Protein AF-A0A323V8A5-F1 (afdb_monomer)

Foldseek 3Di:
DQADPAADADPVQCGPFDGGGDLCPDPPRRDDPDDDDDDDDADVLFQVNVVVVHDFFEAEDDFDAQDLVRLLVSLLVVQVPGSAYEDDDDPVGDHPDQLVSCLSSVVSVGQYAYEDAPPPDDPVRVVVSVVSCVVSPHRYYHYHPHHDDDPPDD

Organism: NCBI:txid429133

Nearest PDB structures (foldseek):
  5v1s-assembly2_B  TM=6.411E-01  e=4.660E-01  Streptococcus suis
  5v1q-assembly1_A  TM=6.505E-01  e=7.403E-01  Streptococcus suis
  3la6-assembly2_L  TM=4.993E-01  e=4.362E-01  Escherichia coli K-12
  3la6-assembly2_P  TM=4.962E-01  e=4.660E-01  Escherichia coli K-12
  3zn8-assembly1_A  TM=3.563E-01  e=1.256E+00  Escherichia coli

InterPro domains:
  IPR029041 FAD-linked oxidoreductase-like [SSF51730] (68-150)

Solvent-accessible surface area (backbone atoms only — not comparable to full-atom values): 9354 Å² total; per-residue (Å²): 120,91,79,40,59,45,64,55,67,42,96,89,45,31,26,64,78,51,99,46,69,33,60,84,78,51,84,82,56,80,70,81,86,67,80,83,72,84,75,76,83,61,52,86,91,22,66,68,40,47,46,74,79,42,94,73,43,73,39,80,57,80,61,58,70,74,35,67,66,41,43,36,56,49,30,61,63,46,37,87,78,31,67,30,29,36,36,77,68,52,98,90,52,80,56,61,57,72,55,56,45,42,48,51,36,44,75,41,68,26,45,42,31,39,41,43,56,50,58,97,56,55,71,68,57,52,53,50,50,53,53,44,30,53,73,75,62,47,78,50,67,45,81,40,46,30,69,50,80,62,91,88,72,127

pLDDT: mean 89.76, std 9.99, range [41.69, 98.75]

Secondary structure (DSSP, 8-state):
--S--B--B-TTSBBTTSSSB-TTTSSSPPPP-SPPPPPPPPPTT-HHHHTTTS---EEEE---TT-HHHHHHHHHHHGGG-SEEEE---TTS--S-HHHHHHHHHHTT--EEEEEE-TT--HHHHHHHHHHHHHHT--EEEEE--BPPPTT--

Radius of gyration: 17.28 Å; Cα contacts (8 Å, |Δi|>4): 204; chains: 1; bounding box: 42×39×47 Å

Sequence (154 aa):
MVFGPCGGVRDDGGCELAEHPCVFLAPPLPRWPARPATPPAPRPDGLLDRAQRGPVVLADLTVAPFDRASVRSVVGVLAPVSDALLVGEHQGRPDLPPTLMAQEVLAAGGRPWTTLACRDRNRLVLEQELGGLAAVGVDGVLCVTGDGRRPGAR

Mean predicted aligned error: 5.4 Å

Structure (mmCIF, N/CA/C/O backbone):
data_AF-A0A323V8A5-F1
#
_entry.id   AF-A0A323V8A5-F1
#
loop_
_atom_site.group_PDB
_atom_site.id
_atom_site.type_symbol
_atom_site.label_atom_id
_atom_site.label_alt_id
_atom_site.label_comp_id
_atom_site.label_asym_id
_atom_site.label_entity_id
_atom_site.label_seq_id
_atom_site.pdbx_PDB_ins_code
_atom_site.Cartn_x
_atom_site.Cartn_y
_atom_site.Cartn_z
_atom_site.occupancy
_atom_site.B_iso_or_equiv
_atom_site.auth_seq_id
_atom_site.auth_comp_id
_atom_site.auth_asym_id
_atom_site.auth_atom_id
_atom_site.pdbx_PDB_model_num
ATOM 1 N N . MET A 1 1 ? 21.076 -5.421 -9.906 1.00 55.34 1 MET A N 1
ATOM 2 C CA . MET A 1 1 ? 19.909 -4.941 -9.140 1.00 55.34 1 MET A CA 1
ATOM 3 C C . MET A 1 1 ? 19.692 -5.930 -8.003 1.00 55.34 1 MET A C 1
ATOM 5 O O . MET A 1 1 ? 19.507 -7.098 -8.297 1.00 55.34 1 MET A O 1
ATOM 9 N N . VAL A 1 2 ? 19.877 -5.530 -6.738 1.00 66.06 2 VAL A N 1
ATOM 10 C CA . VAL A 1 2 ? 19.973 -6.493 -5.611 1.00 66.06 2 VAL A CA 1
ATOM 11 C C . VAL A 1 2 ? 18.598 -6.905 -5.065 1.00 66.06 2 VAL A C 1
ATOM 13 O O . VAL A 1 2 ? 18.454 -8.016 -4.573 1.00 66.06 2 VAL A O 1
ATOM 16 N N . PHE A 1 3 ? 17.584 -6.038 -5.180 1.00 74.00 3 PHE A N 1
ATOM 17 C CA . PHE A 1 3 ? 16.285 -6.230 -4.514 1.00 74.00 3 PHE A CA 1
ATOM 18 C C . PHE A 1 3 ? 15.059 -6.092 -5.427 1.00 74.00 3 PHE A C 1
ATOM 20 O O . PHE A 1 3 ? 13.933 -6.240 -4.965 1.00 74.00 3 PHE A O 1
ATOM 27 N N . GLY A 1 4 ? 15.235 -5.784 -6.710 1.00 74.12 4 GLY A N 1
ATOM 28 C CA . GLY A 1 4 ? 14.111 -5.604 -7.622 1.00 74.12 4 GLY A CA 1
ATOM 29 C C . GLY A 1 4 ? 14.536 -5.120 -9.007 1.00 74.12 4 GLY A C 1
ATOM 30 O O . GLY A 1 4 ? 15.741 -5.042 -9.226 1.00 74.12 4 GLY A O 1
ATOM 31 N N . PRO A 1 5 ? 13.592 -4.784 -9.907 1.00 77.12 5 PRO A N 1
ATOM 32 C CA . PRO A 1 5 ? 12.157 -4.996 -9.735 1.00 77.12 5 PRO A CA 1
ATOM 33 C C . PRO A 1 5 ? 11.858 -6.478 -9.498 1.00 77.12 5 PRO A C 1
ATOM 35 O O . PRO A 1 5 ? 12.699 -7.328 -9.791 1.00 77.12 5 PRO A O 1
ATOM 38 N N . CYS A 1 6 ? 10.708 -6.782 -8.904 1.00 79.38 6 CYS A N 1
ATOM 39 C CA . CYS A 1 6 ? 10.283 -8.154 -8.629 1.00 79.38 6 CYS A CA 1
ATOM 40 C C . CYS A 1 6 ? 9.049 -8.471 -9.476 1.00 79.38 6 CYS A C 1
ATOM 42 O O . CYS A 1 6 ? 8.160 -7.637 -9.590 1.00 79.38 6 CYS A O 1
ATOM 44 N N . GLY A 1 7 ? 9.021 -9.636 -10.123 1.00 80.44 7 GLY A N 1
ATOM 45 C CA . GLY A 1 7 ? 7.838 -10.119 -10.849 1.00 80.44 7 GLY A CA 1
ATOM 46 C C . GLY A 1 7 ? 7.099 -11.199 -10.074 1.00 80.44 7 GLY A C 1
ATOM 47 O O . GLY A 1 7 ? 5.902 -11.350 -10.228 1.00 80.44 7 GLY A O 1
ATOM 48 N N . GLY A 1 8 ? 7.817 -11.897 -9.193 1.00 85.88 8 GLY A N 1
ATOM 49 C CA . GLY A 1 8 ? 7.342 -13.108 -8.554 1.00 85.88 8 GLY A CA 1
ATOM 50 C C . GLY A 1 8 ? 8.326 -14.250 -8.757 1.00 85.88 8 GLY A C 1
ATOM 51 O O . GLY A 1 8 ? 9.474 -14.065 -9.190 1.00 85.88 8 GLY A O 1
ATOM 52 N N . VAL A 1 9 ? 7.854 -15.435 -8.402 1.00 90.75 9 VAL A N 1
ATOM 53 C CA . VAL A 1 9 ? 8.593 -16.688 -8.440 1.00 90.75 9 VAL A CA 1
ATOM 54 C C . VAL A 1 9 ? 7.752 -17.666 -9.240 1.00 90.75 9 VAL A C 1
ATOM 56 O O . VAL A 1 9 ? 6.598 -17.900 -8.897 1.00 90.75 9 VAL A O 1
ATOM 59 N N . ARG A 1 10 ? 8.336 -18.228 -10.297 1.00 90.81 10 ARG A N 1
ATOM 60 C CA . ARG A 1 10 ? 7.703 -19.279 -11.096 1.00 90.81 10 ARG A CA 1
ATOM 61 C C . ARG A 1 10 ? 7.583 -20.566 -10.277 1.00 90.81 10 ARG A C 1
ATOM 63 O O . ARG A 1 10 ? 8.353 -20.779 -9.343 1.00 90.81 10 ARG A O 1
ATOM 70 N N . ASP A 1 11 ? 6.689 -21.461 -10.686 1.00 94.81 11 ASP A N 1
ATOM 71 C CA . ASP A 1 11 ? 6.464 -22.748 -10.008 1.00 94.81 11 ASP A CA 1
ATOM 72 C C . ASP A 1 11 ? 7.733 -23.622 -9.906 1.00 94.81 11 ASP A C 1
ATOM 74 O O . ASP A 1 11 ? 7.865 -24.425 -8.985 1.00 94.81 11 ASP A O 1
ATOM 78 N N . ASP A 1 12 ? 8.695 -23.447 -10.820 1.00 94.94 12 ASP A N 1
ATOM 79 C CA . ASP A 1 12 ? 9.999 -24.129 -10.823 1.00 94.94 12 ASP A CA 1
ATOM 80 C C . ASP A 1 12 ? 11.060 -23.459 -9.923 1.00 94.94 12 ASP A C 1
ATOM 82 O O . ASP A 1 12 ? 12.214 -23.889 -9.873 1.00 94.94 12 ASP A O 1
ATOM 86 N N . GLY A 1 13 ? 10.688 -22.390 -9.217 1.00 93.19 13 GLY A N 1
ATOM 87 C CA . GLY A 1 13 ? 11.577 -21.573 -8.398 1.00 93.19 13 GLY A CA 1
ATOM 88 C C . GLY A 1 13 ? 12.386 -20.528 -9.176 1.00 93.19 13 GLY A C 1
ATOM 89 O O . GLY A 1 13 ? 13.217 -19.826 -8.589 1.00 93.19 13 GLY A O 1
ATOM 90 N N . GLY A 1 14 ? 12.166 -20.390 -10.485 1.00 92.12 14 GLY A N 1
ATOM 91 C CA . GLY A 1 14 ? 12.790 -19.376 -11.328 1.00 92.12 14 GLY A CA 1
ATOM 92 C C . GLY A 1 14 ? 12.295 -17.955 -11.040 1.00 92.12 14 GLY A C 1
ATOM 93 O O . GLY A 1 14 ? 11.144 -17.731 -10.669 1.00 92.12 14 GLY A O 1
ATOM 94 N N . CYS A 1 15 ? 13.161 -16.960 -11.242 1.00 89.00 15 CYS A N 1
ATOM 95 C CA . CYS A 1 15 ? 12.788 -15.545 -11.203 1.00 89.00 15 CYS A CA 1
ATOM 96 C C . CYS A 1 15 ? 11.873 -15.198 -12.385 1.00 89.00 15 CYS A C 1
ATOM 98 O O . CYS A 1 15 ? 12.224 -15.470 -13.531 1.00 89.00 15 CYS A O 1
ATOM 100 N N . GLU A 1 16 ? 10.743 -14.525 -12.158 1.00 88.62 16 GLU A N 1
ATOM 101 C CA . GLU A 1 16 ? 9.855 -14.131 -13.263 1.00 88.62 16 GLU A CA 1
ATOM 102 C C . GLU A 1 16 ? 10.465 -13.105 -14.229 1.00 88.62 16 GLU A C 1
ATOM 104 O O . GLU A 1 16 ? 10.072 -13.047 -15.396 1.00 88.62 16 GLU A O 1
ATOM 109 N N . LEU A 1 17 ? 11.450 -12.329 -13.771 1.00 85.50 17 LEU A N 1
ATOM 110 C CA . LEU A 1 17 ? 12.027 -11.211 -14.523 1.00 85.50 17 LEU A CA 1
ATOM 111 C C . LEU A 1 17 ? 13.385 -11.498 -15.157 1.00 85.50 17 LEU A C 1
ATOM 113 O O . LEU A 1 17 ? 13.885 -10.667 -15.913 1.00 85.50 17 LEU A O 1
ATOM 117 N N . ALA A 1 18 ? 13.998 -12.637 -14.843 1.00 85.00 18 ALA A N 1
ATOM 118 C CA . ALA A 1 18 ? 15.325 -12.984 -15.327 1.00 85.00 18 ALA A CA 1
ATOM 119 C C . ALA A 1 18 ? 15.500 -14.500 -15.458 1.00 85.00 18 ALA A C 1
ATOM 121 O O . ALA A 1 18 ? 14.778 -15.291 -14.852 1.00 85.00 18 ALA A O 1
ATOM 122 N N . GLU A 1 19 ? 16.488 -14.913 -16.243 1.00 88.81 19 GLU A N 1
ATOM 123 C CA . GLU A 1 19 ? 16.831 -16.322 -16.463 1.00 88.81 19 GLU A CA 1
ATOM 124 C C . GLU A 1 19 ? 17.781 -16.836 -15.367 1.00 88.81 19 GLU A C 1
ATOM 126 O O . GLU A 1 19 ? 18.906 -17.253 -15.627 1.00 88.81 19 GLU A O 1
ATOM 131 N N . HIS A 1 20 ? 17.348 -16.756 -14.107 1.00 87.94 20 HIS A N 1
ATOM 132 C CA . HIS A 1 20 ? 18.064 -17.326 -12.963 1.00 87.94 20 HIS A CA 1
ATOM 133 C C . HIS A 1 20 ? 17.081 -17.800 -11.874 1.00 87.94 20 HIS A C 1
ATOM 135 O O . HIS A 1 20 ? 15.945 -17.316 -11.831 1.00 87.94 20 HIS A O 1
ATOM 141 N N . PRO A 1 21 ? 17.488 -18.702 -10.958 1.00 91.19 21 PRO A N 1
ATOM 142 C CA . PRO A 1 21 ? 16.692 -19.045 -9.777 1.00 91.19 21 PRO A CA 1
ATOM 143 C C . PRO A 1 21 ? 16.356 -17.811 -8.933 1.00 91.19 21 PRO A C 1
ATOM 145 O O . PRO A 1 21 ? 17.150 -16.869 -8.859 1.00 91.19 21 PRO A O 1
ATOM 148 N N . CYS A 1 22 ? 15.194 -17.786 -8.283 1.00 89.31 22 CYS A N 1
ATOM 149 C CA . CYS A 1 22 ? 14.828 -16.672 -7.417 1.00 89.31 22 CYS A CA 1
ATOM 150 C C . CYS A 1 22 ? 15.811 -16.546 -6.240 1.00 89.31 22 CYS A C 1
ATOM 152 O O . CYS A 1 22 ? 15.985 -17.467 -5.441 1.00 89.31 22 CYS A O 1
ATOM 154 N N . VAL A 1 23 ? 16.410 -15.361 -6.096 1.00 87.81 23 VAL A N 1
ATOM 155 C CA . VAL A 1 23 ? 17.405 -15.060 -5.051 1.00 87.81 23 VAL A CA 1
ATOM 156 C C . VAL A 1 23 ? 16.829 -15.084 -3.628 1.00 87.81 23 VAL A C 1
ATOM 158 O O . VAL A 1 23 ? 17.585 -15.039 -2.664 1.00 87.81 23 VAL A O 1
ATOM 161 N N . PHE A 1 24 ? 15.503 -15.152 -3.485 1.00 88.00 24 PHE A N 1
ATOM 162 C CA . PHE A 1 24 ? 14.811 -15.199 -2.195 1.00 88.00 24 PHE A CA 1
ATOM 163 C C . PHE A 1 24 ? 14.385 -16.611 -1.765 1.00 88.00 24 PHE A C 1
ATOM 165 O O . PHE A 1 24 ? 13.850 -16.759 -0.670 1.00 88.00 24 PHE A O 1
ATOM 172 N N . LEU A 1 25 ? 14.622 -17.646 -2.581 1.00 90.06 25 LEU A N 1
ATOM 173 C CA . LEU A 1 25 ? 14.253 -19.025 -2.231 1.00 90.06 25 LEU A CA 1
ATOM 174 C C . LEU A 1 25 ? 15.355 -19.805 -1.511 1.00 90.06 25 LEU A C 1
ATOM 176 O O . LEU A 1 25 ? 15.050 -20.733 -0.765 1.00 90.06 25 LEU A O 1
ATOM 180 N N . ALA A 1 26 ? 16.626 -19.463 -1.736 1.00 86.94 26 ALA A N 1
ATOM 181 C CA . ALA A 1 26 ? 17.754 -20.228 -1.215 1.00 86.94 26 ALA A CA 1
ATOM 182 C C . ALA A 1 26 ? 18.863 -19.318 -0.657 1.00 86.94 26 ALA A C 1
ATOM 184 O O . ALA A 1 26 ? 19.116 -18.245 -1.208 1.00 86.94 26 ALA A O 1
ATOM 185 N N . PRO A 1 27 ? 19.558 -19.731 0.420 1.00 88.44 27 PRO A N 1
ATOM 186 C CA . PRO A 1 27 ? 20.715 -19.007 0.931 1.00 88.44 27 PRO A CA 1
ATOM 187 C C . PRO A 1 27 ? 21.889 -18.925 -0.071 1.00 88.44 27 PRO A C 1
ATOM 189 O O . PRO A 1 27 ? 22.093 -19.861 -0.843 1.00 88.44 27 PRO A O 1
ATOM 192 N N . PRO A 1 28 ? 22.729 -17.872 0.006 1.00 88.62 28 PRO A N 1
ATOM 193 C CA . PRO A 1 28 ? 22.599 -16.733 0.911 1.00 88.62 28 PRO A CA 1
ATOM 194 C C . PRO A 1 28 ? 21.536 -15.738 0.421 1.00 88.62 28 PRO A C 1
ATOM 196 O O . PRO A 1 28 ? 21.627 -15.207 -0.682 1.00 88.62 28 PRO A O 1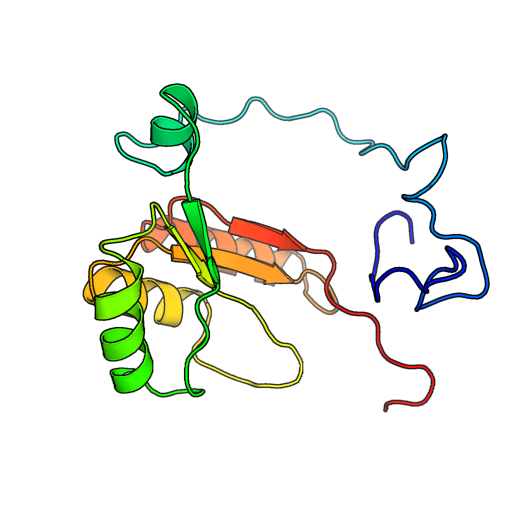
ATOM 199 N N . LEU A 1 29 ? 20.558 -15.442 1.284 1.00 86.94 29 LEU A N 1
ATOM 200 C CA . LEU A 1 29 ? 19.525 -14.452 0.984 1.00 86.94 29 LEU A CA 1
ATOM 201 C C . LEU A 1 29 ? 20.150 -13.046 0.892 1.00 86.94 29 LEU A C 1
ATOM 203 O O . LEU A 1 29 ? 21.020 -12.723 1.716 1.00 86.94 29 LEU A O 1
ATOM 207 N N . PRO A 1 30 ? 19.705 -12.192 -0.053 1.00 84.62 30 PRO A N 1
ATOM 208 C CA . PRO A 1 30 ? 20.136 -10.803 -0.139 1.00 84.62 30 PRO A CA 1
ATOM 209 C C . PRO A 1 30 ? 19.986 -10.089 1.208 1.00 84.62 30 PRO A C 1
ATOM 211 O O . PRO A 1 30 ? 18.911 -10.077 1.806 1.00 84.62 30 PRO A O 1
ATOM 214 N N . ARG A 1 31 ? 21.071 -9.478 1.694 1.00 84.62 31 ARG A N 1
ATOM 215 C CA . ARG A 1 31 ? 21.072 -8.723 2.954 1.00 84.62 31 ARG A CA 1
ATOM 216 C C . ARG A 1 31 ? 20.987 -7.236 2.676 1.00 84.62 31 ARG A C 1
ATOM 218 O O . ARG A 1 31 ? 21.732 -6.727 1.842 1.00 84.62 31 ARG A O 1
ATOM 225 N N . TRP A 1 32 ? 20.133 -6.538 3.418 1.00 82.19 32 TRP A N 1
ATOM 226 C CA . TRP A 1 32 ? 20.114 -5.081 3.412 1.00 82.19 32 TRP A CA 1
ATOM 227 C C . TRP A 1 32 ? 21.459 -4.551 3.943 1.00 82.19 32 TRP A C 1
ATOM 229 O O . TRP A 1 32 ? 21.809 -4.852 5.085 1.00 82.19 32 TRP A O 1
ATOM 239 N N . PRO A 1 33 ? 22.246 -3.814 3.136 1.00 83.50 33 PRO A N 1
ATOM 240 C CA . PRO A 1 33 ? 23.612 -3.450 3.511 1.00 83.50 33 PRO A CA 1
ATOM 241 C C . PRO A 1 33 ? 23.666 -2.276 4.492 1.00 83.50 33 PRO A C 1
ATOM 243 O O . PRO A 1 33 ? 24.683 -2.078 5.154 1.00 83.50 33 PRO A O 1
ATOM 246 N N . ALA A 1 34 ? 22.600 -1.473 4.582 1.00 84.25 34 ALA A N 1
ATOM 247 C CA . ALA A 1 34 ? 22.582 -0.338 5.490 1.00 84.25 34 ALA A CA 1
ATOM 248 C C . ALA A 1 34 ? 22.317 -0.801 6.925 1.00 84.25 34 ALA A C 1
ATOM 250 O O . ALA A 1 34 ? 21.543 -1.727 7.176 1.00 84.25 34 ALA A O 1
ATOM 251 N N . ARG A 1 35 ? 22.931 -0.106 7.883 1.00 85.19 35 ARG A N 1
ATOM 252 C CA . ARG A 1 35 ? 22.641 -0.312 9.300 1.00 85.19 35 ARG A CA 1
ATOM 253 C C . ARG A 1 35 ? 21.158 -0.004 9.555 1.00 85.19 35 ARG A C 1
ATOM 255 O O . ARG A 1 35 ? 20.714 1.076 9.158 1.00 85.19 35 ARG A O 1
ATOM 262 N N . PRO A 1 36 ? 20.403 -0.894 10.224 1.00 81.69 36 PRO A N 1
ATOM 263 C CA . PRO A 1 36 ? 19.051 -0.576 10.655 1.00 81.69 36 PRO A CA 1
ATOM 264 C C . PRO A 1 36 ?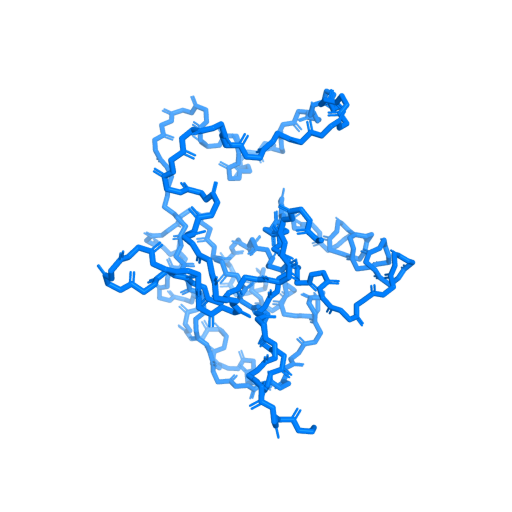 19.076 0.688 11.515 1.00 81.69 36 PRO A C 1
ATOM 266 O O . PRO A 1 36 ? 19.843 0.774 12.478 1.00 81.69 36 PRO A O 1
ATOM 269 N N . ALA A 1 37 ? 18.268 1.677 11.147 1.00 83.25 37 ALA A N 1
ATOM 270 C CA . ALA A 1 37 ? 18.005 2.802 12.028 1.00 83.25 37 ALA A CA 1
ATOM 271 C C . ALA A 1 37 ? 17.176 2.314 13.223 1.00 83.25 37 ALA A C 1
ATOM 273 O O . ALA A 1 37 ? 16.394 1.370 13.094 1.00 83.25 37 ALA A O 1
ATOM 274 N N . THR A 1 38 ? 17.329 2.962 14.378 1.00 85.88 38 THR A N 1
ATOM 275 C CA . THR A 1 38 ? 16.419 2.733 15.504 1.00 85.88 38 THR A CA 1
ATOM 276 C C . THR A 1 38 ? 15.020 3.180 15.076 1.00 85.88 38 THR A C 1
ATOM 278 O O . THR A 1 38 ? 14.861 4.355 14.731 1.00 85.88 38 THR A O 1
ATOM 281 N N . PRO A 1 39 ? 14.019 2.283 15.050 1.00 83.12 39 PRO A N 1
ATOM 282 C CA . PRO A 1 39 ? 12.669 2.677 14.685 1.00 83.12 39 PRO A CA 1
ATOM 283 C C . PRO A 1 39 ? 12.116 3.655 15.732 1.00 83.12 39 PRO A C 1
ATOM 285 O O . PRO A 1 39 ? 12.413 3.507 16.923 1.00 83.12 39 PRO A O 1
ATOM 288 N N . PRO A 1 40 ? 11.322 4.659 15.319 1.00 84.25 40 PRO A N 1
ATOM 289 C CA . PRO A 1 40 ? 10.608 5.496 16.272 1.00 84.25 40 PRO A CA 1
ATOM 290 C C . PRO A 1 40 ? 9.621 4.646 17.081 1.00 84.25 40 PRO A C 1
ATOM 292 O O . PRO A 1 40 ? 9.191 3.577 16.638 1.00 84.25 40 PRO A O 1
ATOM 295 N N . ALA A 1 41 ? 9.239 5.135 18.262 1.00 87.12 41 ALA A N 1
ATOM 296 C CA . ALA A 1 41 ? 8.162 4.515 19.023 1.00 87.12 41 ALA A CA 1
ATOM 297 C C . ALA A 1 41 ? 6.878 4.483 18.167 1.00 87.12 41 ALA A C 1
ATOM 299 O O . ALA A 1 41 ? 6.560 5.495 17.528 1.00 87.12 41 ALA A O 1
ATOM 300 N N . PRO A 1 42 ? 6.146 3.354 18.128 1.00 88.81 42 PRO A N 1
ATOM 301 C CA . PRO A 1 42 ? 4.859 3.296 17.453 1.00 88.81 42 PRO A CA 1
ATOM 302 C C . PRO A 1 42 ? 3.899 4.363 17.975 1.00 88.81 42 PRO A C 1
ATOM 304 O O . PRO A 1 42 ? 3.918 4.716 19.156 1.00 88.81 42 PRO A O 1
ATOM 307 N N . ARG A 1 43 ? 3.035 4.864 17.093 1.00 87.19 43 ARG A N 1
ATOM 308 C CA . ARG A 1 43 ? 1.947 5.751 17.510 1.00 87.19 43 ARG A CA 1
ATOM 309 C C . ARG A 1 43 ? 0.981 4.985 18.422 1.00 87.19 43 ARG A C 1
ATOM 311 O O . ARG A 1 43 ? 0.678 3.836 18.093 1.00 87.19 43 ARG A O 1
ATOM 318 N N . PRO A 1 44 ? 0.473 5.596 19.508 1.00 89.94 44 PRO A N 1
ATOM 319 C CA . PRO A 1 44 ? -0.558 4.981 20.341 1.00 89.94 44 PRO A CA 1
ATOM 320 C C . PRO A 1 44 ? -1.751 4.536 19.495 1.00 89.94 44 PRO A C 1
AT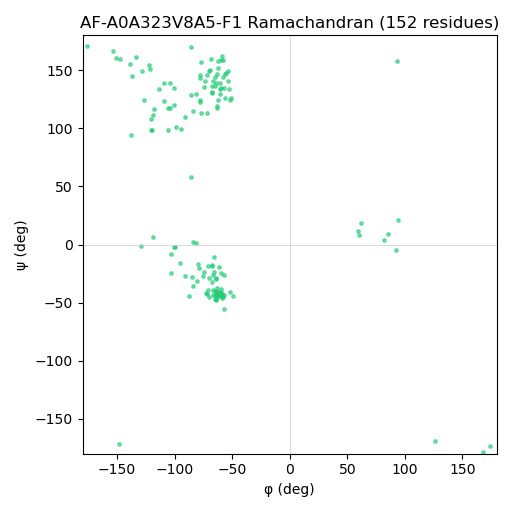OM 322 O O . PRO A 1 44 ? -2.177 5.270 18.604 1.00 89.94 44 PRO A O 1
ATOM 325 N N . ASP A 1 45 ? -2.240 3.318 19.725 1.00 89.25 45 ASP A N 1
ATOM 326 C CA . ASP A 1 45 ? -3.316 2.678 18.952 1.00 89.25 45 ASP A CA 1
ATOM 327 C C . ASP A 1 45 ? -3.021 2.484 17.447 1.00 89.25 45 ASP A C 1
ATOM 329 O O . ASP A 1 45 ? -3.896 2.047 16.684 1.00 89.25 45 ASP A O 1
ATOM 333 N N . GLY A 1 46 ? -1.774 2.745 17.035 1.00 90.12 46 GLY A N 1
ATOM 334 C CA . GLY A 1 46 ? -1.154 2.462 15.741 1.00 90.12 46 GLY A CA 1
ATOM 335 C C . GLY A 1 46 ? -1.150 0.966 15.391 1.00 90.12 46 GLY A C 1
ATOM 336 O O . GLY A 1 46 ? -1.207 0.119 16.280 1.00 90.12 46 GLY A O 1
ATOM 337 N N . LEU A 1 47 ? -1.021 0.606 14.105 1.00 92.56 47 LEU A N 1
ATOM 338 C CA . LEU A 1 47 ? -0.972 -0.807 13.692 1.00 92.56 47 LEU A CA 1
ATOM 339 C C . LEU A 1 47 ? 0.209 -1.519 14.363 1.00 92.56 47 LEU A C 1
ATOM 341 O O . LEU A 1 47 ? 0.064 -2.616 14.893 1.00 92.56 47 LEU A O 1
ATOM 345 N N . LEU A 1 48 ? 1.364 -0.849 14.391 1.00 92.12 48 LEU A N 1
ATOM 346 C CA . LEU A 1 48 ? 2.578 -1.360 15.022 1.00 92.12 48 LEU A CA 1
ATOM 347 C C . LEU A 1 48 ? 2.491 -1.398 16.552 1.00 92.12 48 LEU A C 1
ATOM 349 O O . LEU A 1 48 ? 3.126 -2.252 17.155 1.00 92.12 48 LEU A O 1
ATOM 353 N N . ASP A 1 49 ? 1.714 -0.511 17.178 1.00 93.50 49 ASP A N 1
ATOM 354 C CA . ASP A 1 49 ? 1.448 -0.554 18.621 1.00 93.50 49 ASP A CA 1
ATOM 355 C C . ASP A 1 49 ? 0.545 -1.751 18.971 1.00 93.50 49 ASP A C 1
ATOM 357 O O . ASP A 1 49 ? 0.851 -2.536 19.867 1.00 93.50 49 ASP A O 1
ATOM 361 N N . ARG A 1 50 ? -0.522 -1.973 18.192 1.00 94.12 50 ARG A N 1
ATOM 362 C CA . ARG A 1 50 ? -1.406 -3.146 18.323 1.00 94.12 50 ARG A CA 1
ATOM 363 C C . ARG A 1 50 ? -0.656 -4.460 18.122 1.00 94.12 50 ARG A C 1
ATOM 365 O O . ARG A 1 50 ? -0.844 -5.384 18.910 1.00 94.12 50 ARG A O 1
ATOM 372 N N . ALA A 1 51 ? 0.248 -4.506 17.143 1.00 94.81 51 ALA A N 1
ATOM 373 C CA . ALA A 1 51 ? 1.074 -5.676 16.851 1.00 94.81 51 ALA A CA 1
ATOM 374 C C . ALA A 1 51 ? 1.990 -6.095 18.017 1.00 94.81 51 ALA A C 1
ATOM 376 O O . ALA A 1 51 ? 2.430 -7.241 18.068 1.00 94.81 51 ALA A O 1
A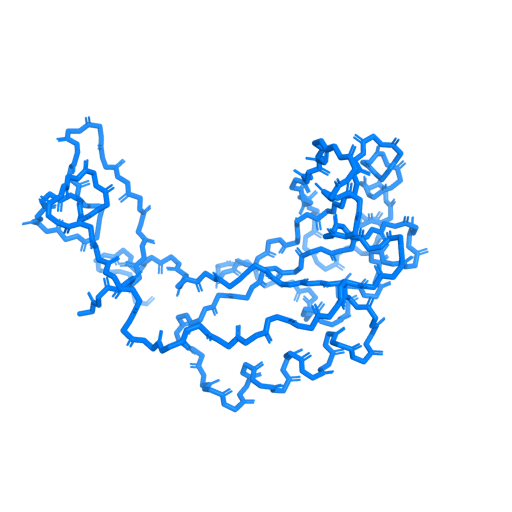TOM 377 N N . GLN A 1 52 ? 2.263 -5.205 18.981 1.00 94.12 52 GLN A N 1
ATOM 378 C CA . GLN A 1 52 ? 3.000 -5.566 20.199 1.00 94.12 52 GLN A CA 1
ATOM 379 C C . GLN A 1 52 ? 2.155 -6.372 21.192 1.00 94.12 52 GLN A C 1
ATOM 381 O O . GLN A 1 52 ? 2.710 -7.082 22.028 1.00 94.12 52 GLN A O 1
ATOM 386 N N . ARG A 1 53 ? 0.822 -6.260 21.128 1.00 94.31 53 ARG A N 1
ATOM 387 C CA . ARG A 1 53 ? -0.118 -6.927 22.045 1.00 94.31 53 ARG A CA 1
ATOM 388 C C . ARG A 1 53 ? -0.651 -8.251 21.501 1.00 94.31 53 ARG A C 1
ATOM 390 O O . ARG A 1 53 ? -1.199 -9.039 22.267 1.00 94.31 53 ARG A O 1
ATOM 397 N N . GLY A 1 54 ? -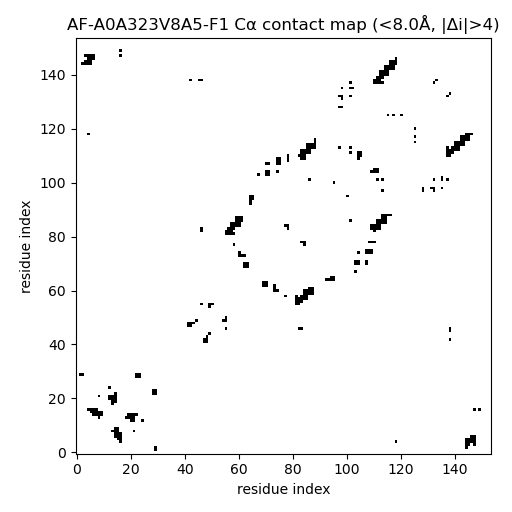0.501 -8.500 20.204 1.00 95.38 54 GLY A N 1
ATOM 398 C CA . GLY A 1 54 ? -0.957 -9.720 19.551 1.00 95.38 54 GLY A CA 1
ATOM 399 C C . GLY A 1 54 ? -0.933 -9.614 18.025 1.00 95.38 54 GLY A C 1
ATOM 400 O O . GLY A 1 54 ? -0.518 -8.588 17.486 1.00 95.38 54 GLY A O 1
ATOM 401 N N . PRO A 1 55 ? -1.365 -10.671 17.317 1.00 96.25 55 PRO A N 1
ATOM 402 C CA . PRO A 1 55 ? -1.505 -10.646 15.865 1.00 96.25 55 PRO A CA 1
ATOM 403 C C . PRO A 1 55 ? -2.449 -9.531 15.405 1.00 96.25 55 PRO A C 1
ATOM 405 O O . PRO A 1 55 ? -3.455 -9.267 16.059 1.00 96.25 55 PRO A O 1
ATOM 408 N N . VAL A 1 56 ? -2.136 -8.926 14.258 1.00 96.75 56 VAL A N 1
ATOM 409 C CA . VAL A 1 56 ? -2.967 -7.907 13.601 1.00 96.75 56 VAL A CA 1
ATOM 410 C C . VAL A 1 56 ? -3.350 -8.351 12.194 1.00 96.75 56 VAL A C 1
ATOM 412 O O . VAL A 1 56 ? -2.600 -9.079 11.539 1.00 96.75 56 VAL A O 1
ATOM 415 N N . VAL A 1 57 ? -4.503 -7.890 11.719 1.00 96.81 57 VAL A N 1
ATOM 416 C CA . VAL A 1 57 ? -5.026 -8.178 10.382 1.00 96.81 57 VAL A CA 1
ATOM 417 C C . VAL A 1 57 ? -4.867 -6.950 9.492 1.00 96.81 57 VAL A C 1
ATOM 419 O O . VAL A 1 57 ? -5.469 -5.906 9.734 1.00 96.81 57 VAL A O 1
ATOM 422 N N . LEU A 1 58 ? -4.080 -7.095 8.428 1.00 96.94 58 LEU A N 1
ATOM 423 C CA . LEU A 1 58 ? -3.979 -6.123 7.343 1.00 96.94 58 LEU A CA 1
ATOM 424 C C . LEU A 1 58 ? -4.753 -6.665 6.137 1.00 96.94 58 LEU A C 1
ATOM 426 O O . LEU A 1 58 ? -4.399 -7.722 5.615 1.00 96.94 58 LEU A O 1
ATOM 430 N N . ALA A 1 59 ? -5.802 -5.965 5.708 1.00 97.56 59 ALA A N 1
ATOM 431 C CA . ALA A 1 59 ? -6.622 -6.371 4.566 1.00 97.56 59 ALA A CA 1
ATOM 432 C C . ALA A 1 59 ? -6.300 -5.526 3.328 1.00 97.56 59 ALA A C 1
ATOM 434 O O . ALA A 1 59 ? -6.134 -4.315 3.439 1.00 97.56 59 ALA A O 1
ATOM 435 N N . ASP A 1 60 ? -6.225 -6.146 2.151 1.00 96.88 60 ASP A N 1
ATOM 436 C CA . ASP A 1 60 ? -6.042 -5.420 0.891 1.00 96.88 60 ASP A CA 1
ATOM 437 C C . ASP A 1 60 ? -7.278 -4.569 0.562 1.00 96.88 60 ASP A C 1
ATOM 439 O O . ASP A 1 60 ? -8.413 -5.053 0.609 1.00 96.88 60 ASP A O 1
ATOM 443 N N . LEU A 1 61 ? -7.058 -3.291 0.247 1.00 97.00 61 LEU A N 1
ATOM 444 C CA . LEU A 1 61 ? -8.104 -2.382 -0.196 1.00 97.00 61 LEU A CA 1
ATOM 445 C C . LEU A 1 61 ? -8.158 -2.353 -1.723 1.00 97.00 61 LEU A C 1
ATOM 447 O O . LEU A 1 61 ? -7.432 -1.606 -2.379 1.00 97.00 61 LEU A O 1
ATOM 451 N N . THR A 1 62 ? -9.107 -3.097 -2.280 1.00 94.56 62 THR A N 1
ATOM 452 C CA . THR A 1 62 ? -9.435 -3.039 -3.705 1.00 94.56 62 THR A CA 1
ATOM 453 C C . THR A 1 62 ? -10.682 -2.181 -3.925 1.00 94.56 62 THR A C 1
ATOM 455 O O . THR A 1 62 ? -11.760 -2.484 -3.415 1.00 94.56 62 THR A O 1
ATOM 458 N N . VAL A 1 63 ? -10.538 -1.106 -4.701 1.00 95.50 63 VAL A N 1
ATOM 459 C CA . VAL A 1 63 ? -11.599 -0.130 -5.003 1.00 95.50 63 VAL A CA 1
ATOM 460 C C . VAL A 1 63 ? -11.638 0.188 -6.496 1.00 95.50 63 VAL A C 1
ATOM 462 O O . VAL A 1 63 ? -10.671 -0.058 -7.223 1.00 95.50 63 VAL A O 1
ATOM 465 N N . ALA A 1 64 ? -12.762 0.732 -6.963 1.00 95.00 64 ALA A N 1
ATOM 466 C CA . ALA A 1 64 ? -12.844 1.278 -8.311 1.00 95.00 64 ALA A CA 1
ATOM 467 C C . ALA A 1 64 ? -11.954 2.539 -8.436 1.00 95.00 64 ALA A C 1
ATOM 469 O O . ALA A 1 64 ? -11.987 3.388 -7.540 1.00 95.00 64 ALA A O 1
ATOM 470 N N . PRO A 1 65 ? -11.177 2.693 -9.529 1.00 93.56 65 PRO A N 1
ATOM 471 C CA . PRO A 1 65 ? -10.278 3.835 -9.696 1.00 93.56 65 PRO A CA 1
ATOM 472 C C . PRO A 1 65 ? -11.015 5.172 -9.693 1.00 93.56 65 PRO A C 1
ATOM 474 O O . PRO A 1 65 ? -12.060 5.306 -10.329 1.00 93.56 65 PRO A O 1
ATOM 477 N N . PHE A 1 66 ? -10.441 6.173 -9.026 1.00 95.00 66 PHE A N 1
ATOM 478 C CA . PHE A 1 66 ? -10.977 7.531 -8.888 1.00 95.00 66 PHE A CA 1
ATOM 479 C C . PHE A 1 66 ? -12.360 7.626 -8.221 1.00 95.00 66 PHE A C 1
ATOM 481 O O . PHE A 1 66 ? -12.968 8.700 -8.217 1.00 95.00 66 PHE A O 1
ATOM 488 N N . ASP A 1 67 ? -12.857 6.544 -7.616 1.00 96.19 67 ASP A N 1
ATOM 489 C CA . ASP A 1 67 ? -14.193 6.492 -7.031 1.00 96.19 67 ASP A CA 1
ATOM 490 C C . ASP A 1 67 ? -14.154 6.546 -5.497 1.00 96.19 67 ASP A C 1
ATOM 492 O O . ASP A 1 67 ? -14.007 5.546 -4.789 1.00 96.19 67 ASP A O 1
ATOM 496 N N . ARG A 1 68 ? -14.382 7.746 -4.960 1.00 97.38 68 ARG A N 1
ATOM 497 C CA . ARG A 1 68 ? -14.483 7.977 -3.510 1.00 97.38 68 ARG A CA 1
ATOM 498 C C . ARG A 1 68 ? -15.669 7.252 -2.869 1.00 97.38 68 ARG A C 1
ATOM 500 O O . ARG A 1 68 ? -15.621 6.934 -1.683 1.00 97.38 68 ARG A O 1
ATOM 507 N N . ALA A 1 69 ? -16.757 7.017 -3.606 1.00 98.00 69 ALA A N 1
ATOM 508 C CA . ALA A 1 69 ? -17.890 6.254 -3.089 1.00 98.00 69 ALA A CA 1
ATOM 509 C C . ALA A 1 69 ? -17.527 4.772 -2.952 1.00 98.00 69 ALA A C 1
ATOM 511 O O . ALA A 1 69 ? -17.851 4.173 -1.925 1.00 98.00 69 ALA A O 1
ATOM 512 N N . SER A 1 70 ? -16.779 4.222 -3.915 1.00 98.00 70 SER A N 1
ATOM 513 C CA . SER A 1 70 ? -16.190 2.885 -3.795 1.00 98.00 70 SER A CA 1
ATOM 514 C C . SER A 1 70 ? -15.273 2.790 -2.577 1.00 98.00 70 SER A C 1
ATOM 516 O O . SER A 1 70 ? -15.395 1.823 -1.828 1.00 98.00 70 SER A O 1
ATOM 518 N N . VAL A 1 71 ? -14.413 3.788 -2.329 1.00 98.31 71 VAL A N 1
ATOM 519 C CA . VAL A 1 71 ? -13.563 3.821 -1.123 1.00 98.31 71 VAL A CA 1
ATOM 520 C C . VAL A 1 71 ? -14.415 3.754 0.139 1.00 98.31 71 VAL A C 1
ATOM 522 O O . VAL A 1 71 ? -14.245 2.836 0.936 1.00 98.31 71 VAL A O 1
ATOM 525 N N . ARG A 1 72 ? -15.385 4.663 0.305 1.00 98.56 72 ARG A N 1
ATOM 526 C CA . ARG A 1 72 ? -16.257 4.670 1.493 1.00 98.56 72 ARG A CA 1
ATOM 527 C C . ARG A 1 72 ? -16.997 3.348 1.684 1.00 98.56 72 ARG A C 1
ATOM 529 O O . ARG A 1 72 ? -17.067 2.851 2.803 1.00 98.56 72 ARG A O 1
ATOM 536 N N . SER A 1 73 ? -17.535 2.779 0.604 1.00 98.56 73 SER A N 1
ATOM 537 C CA . SER A 1 73 ? -18.287 1.525 0.659 1.00 98.56 73 SER A CA 1
ATOM 538 C C . SER A 1 73 ? -17.412 0.355 1.102 1.00 98.56 73 SER A C 1
ATOM 540 O O . SER A 1 73 ? -17.815 -0.407 1.974 1.00 98.56 73 SER A O 1
ATOM 542 N N . VAL A 1 74 ? -16.223 0.200 0.514 1.00 98.62 74 VAL A N 1
ATOM 543 C CA . VAL A 1 74 ? -15.334 -0.930 0.821 1.00 98.62 74 VAL A CA 1
ATOM 544 C C . VAL A 1 74 ? -14.703 -0.762 2.204 1.00 98.62 74 VAL A C 1
ATOM 546 O O . VAL A 1 74 ? -14.677 -1.715 2.981 1.00 98.62 74 VAL A O 1
ATOM 549 N N . VAL A 1 75 ? -14.274 0.452 2.564 1.00 98.75 75 VAL A N 1
ATOM 550 C CA . VAL A 1 75 ? -13.745 0.745 3.906 1.00 98.75 75 VAL A CA 1
ATOM 551 C C . VAL A 1 75 ? -14.799 0.470 4.979 1.00 98.75 75 VAL A C 1
ATOM 553 O O . VAL A 1 75 ? -14.475 -0.159 5.983 1.00 98.75 75 VAL A O 1
ATOM 556 N N . GLY A 1 76 ? -16.062 0.847 4.750 1.00 98.50 76 GLY A N 1
ATOM 557 C CA . GLY A 1 76 ? -17.157 0.571 5.685 1.00 98.50 76 GLY A CA 1
ATOM 558 C C . GLY A 1 76 ? -17.389 -0.921 5.958 1.00 98.50 76 GLY A C 1
ATOM 559 O O . GLY A 1 76 ? -17.884 -1.272 7.026 1.00 98.50 76 GLY A O 1
ATOM 560 N N . VAL A 1 77 ? -16.999 -1.801 5.028 1.00 98.38 77 VAL A N 1
ATOM 561 C CA . VAL A 1 77 ? -17.064 -3.261 5.194 1.00 98.38 77 VAL A CA 1
ATOM 562 C C . VAL A 1 77 ? -15.800 -3.815 5.855 1.00 98.38 77 VAL A C 1
ATOM 564 O O . VAL A 1 77 ? -15.899 -4.661 6.740 1.00 98.38 77 VAL A O 1
ATOM 567 N N . LEU A 1 78 ? -14.614 -3.366 5.431 1.00 98.50 78 LEU A N 1
ATOM 568 C CA . LEU A 1 78 ? -13.342 -3.958 5.859 1.00 98.50 78 LEU A CA 1
ATOM 569 C C . LEU A 1 78 ? -12.831 -3.418 7.201 1.00 98.50 78 LEU A C 1
ATOM 571 O O . LEU A 1 78 ? -12.249 -4.176 7.977 1.00 98.50 78 LEU A O 1
ATOM 575 N N . ALA A 1 79 ? -13.034 -2.132 7.497 1.00 97.69 79 ALA A N 1
ATOM 576 C CA . ALA A 1 79 ? -12.498 -1.504 8.706 1.00 97.69 79 ALA A CA 1
ATOM 577 C C . ALA A 1 79 ? -12.980 -2.159 10.020 1.00 97.69 79 ALA A C 1
ATOM 579 O O . ALA A 1 79 ? -12.159 -2.315 10.919 1.00 97.69 79 ALA A O 1
ATOM 580 N N . PRO A 1 80 ? -14.243 -2.616 10.165 1.00 97.81 80 PRO A N 1
ATOM 581 C CA . PRO A 1 80 ? -14.682 -3.297 11.389 1.00 97.81 80 PRO A CA 1
ATOM 582 C C . PRO A 1 80 ? -14.043 -4.675 11.630 1.00 97.81 80 PRO A C 1
ATOM 584 O O . PRO A 1 80 ? -14.129 -5.191 12.742 1.00 97.81 80 PRO A O 1
ATOM 587 N N . VAL A 1 81 ? -13.449 -5.291 10.601 1.00 97.44 81 VAL A N 1
ATOM 588 C CA . VAL A 1 81 ? -12.917 -6.668 10.642 1.00 97.44 81 VAL A CA 1
ATOM 589 C C . VAL A 1 81 ? -11.406 -6.747 10.395 1.00 97.44 81 VAL A C 1
ATOM 591 O O . VAL A 1 81 ? -10.858 -7.842 10.274 1.00 97.44 81 VAL A O 1
ATOM 594 N N . SER A 1 82 ? -10.721 -5.605 10.312 1.00 97.56 82 SER A N 1
ATOM 595 C CA . SER A 1 82 ? -9.270 -5.520 10.120 1.00 97.56 82 SER A CA 1
ATOM 596 C C . SER A 1 82 ? -8.661 -4.426 10.992 1.00 97.56 82 SER A C 1
ATOM 598 O O . SER A 1 82 ? -9.323 -3.463 11.367 1.00 97.56 82 SER A O 1
ATOM 600 N N . ASP A 1 83 ? -7.377 -4.558 11.315 1.00 97.12 83 ASP A N 1
ATOM 601 C CA . ASP A 1 83 ? -6.646 -3.529 12.050 1.00 97.12 83 ASP A CA 1
ATOM 602 C C . ASP A 1 83 ? -6.181 -2.399 11.130 1.00 97.12 83 ASP A C 1
ATOM 604 O O . ASP A 1 83 ? -6.075 -1.256 11.568 1.00 97.12 83 ASP A O 1
ATOM 608 N N . ALA A 1 84 ? -5.883 -2.689 9.864 1.00 97.38 84 ALA A N 1
ATOM 609 C CA . ALA A 1 84 ? -5.503 -1.700 8.862 1.00 97.38 84 ALA A CA 1
ATOM 610 C C . ALA A 1 84 ? -5.841 -2.176 7.445 1.00 97.38 84 ALA A C 1
ATOM 612 O O . ALA A 1 84 ? -6.097 -3.358 7.206 1.00 97.38 84 ALA A O 1
ATOM 613 N N . LEU A 1 85 ? -5.785 -1.240 6.500 1.00 98.12 85 LEU A N 1
ATOM 614 C CA . LEU A 1 85 ? -6.083 -1.457 5.091 1.00 98.12 85 LEU A CA 1
ATOM 615 C C . LEU A 1 85 ? -4.841 -1.182 4.244 1.00 98.12 85 LEU A C 1
ATOM 617 O O . LEU A 1 85 ? -4.351 -0.052 4.213 1.00 98.12 85 LEU A O 1
ATOM 621 N N . LEU A 1 86 ? -4.331 -2.205 3.560 1.00 97.50 86 LEU A N 1
ATOM 622 C CA . LEU A 1 86 ? -3.236 -2.067 2.610 1.00 97.50 86 LEU A CA 1
ATOM 623 C C . LEU A 1 86 ? -3.758 -1.362 1.360 1.00 97.50 86 LEU A C 1
ATOM 625 O O . LEU A 1 86 ? -4.581 -1.904 0.629 1.00 97.50 86 LEU A O 1
ATOM 629 N N . VAL A 1 87 ? -3.269 -0.151 1.118 1.00 96.31 87 VAL A N 1
ATOM 630 C CA . VAL A 1 87 ? -3.601 0.612 -0.086 1.00 96.31 87 VAL A CA 1
ATOM 631 C C . VAL A 1 87 ? -2.556 0.284 -1.145 1.00 96.31 87 VAL A C 1
ATOM 633 O O . VAL A 1 87 ? -1.386 0.645 -0.989 1.00 96.31 87 VAL A O 1
ATOM 636 N N . GLY A 1 88 ? -2.956 -0.441 -2.187 1.00 92.00 88 GLY A N 1
ATOM 637 C CA . GLY A 1 88 ? -2.077 -0.819 -3.293 1.00 92.00 88 GLY A CA 1
ATOM 638 C C . GLY A 1 88 ? -1.727 0.361 -4.204 1.00 92.00 88 GLY A C 1
ATOM 639 O O . GLY A 1 88 ? -2.552 1.241 -4.445 1.00 92.00 88 GLY A O 1
ATOM 640 N N . GLU A 1 89 ? -0.507 0.360 -4.745 1.00 86.81 89 GLU A N 1
ATOM 641 C CA . GLU A 1 89 ? -0.087 1.273 -5.813 1.00 86.81 89 GLU A CA 1
ATOM 642 C C . GLU A 1 89 ? 0.079 0.476 -7.113 1.00 86.81 89 GLU A C 1
ATOM 644 O O . GLU A 1 89 ? 0.837 -0.493 -7.166 1.00 86.81 89 GLU A O 1
ATOM 649 N N . HIS A 1 90 ? -0.628 0.876 -8.175 1.00 81.12 90 HIS A N 1
ATOM 650 C CA . HIS A 1 90 ? -0.648 0.144 -9.442 1.00 81.12 90 HIS A CA 1
ATOM 651 C C . HIS A 1 90 ? -0.109 1.005 -10.587 1.00 81.12 90 HIS A C 1
ATOM 653 O O . HIS A 1 90 ? -0.769 1.935 -11.045 1.00 81.12 90 HIS A O 1
ATOM 659 N N . GLN A 1 91 ? 1.058 0.651 -11.135 1.00 72.44 91 GLN A N 1
ATOM 660 C CA . GLN A 1 91 ? 1.676 1.438 -12.215 1.00 72.44 91 GLN A CA 1
ATOM 661 C C . GLN A 1 91 ? 0.893 1.404 -13.545 1.00 72.44 91 GLN A C 1
ATOM 663 O O . GLN A 1 91 ? 1.102 2.263 -14.396 1.00 72.44 91 GLN A O 1
ATOM 668 N N . GLY A 1 92 ? -0.008 0.432 -13.734 1.00 72.81 92 GLY A N 1
ATOM 669 C CA . GLY A 1 92 ? -0.849 0.301 -14.933 1.00 72.81 92 GLY A CA 1
ATOM 670 C C . GLY A 1 92 ? -2.285 0.810 -14.777 1.00 72.81 92 GLY A C 1
ATOM 671 O O . GLY A 1 92 ? -3.053 0.751 -15.735 1.00 72.81 92 GLY A O 1
ATOM 672 N N . ARG A 1 93 ? -2.672 1.276 -13.585 1.00 81.06 93 ARG A N 1
ATOM 673 C CA . ARG A 1 93 ? -4.038 1.721 -13.292 1.00 81.06 93 ARG A CA 1
ATOM 674 C C . ARG A 1 93 ? -3.970 3.001 -12.461 1.00 81.06 93 ARG A C 1
ATOM 676 O O . ARG A 1 93 ? -3.829 2.903 -11.244 1.00 81.06 93 ARG A O 1
ATOM 683 N N . PRO A 1 94 ? -4.023 4.182 -13.100 1.00 84.00 94 PRO A N 1
ATOM 684 C CA . PRO A 1 94 ? -3.961 5.434 -12.367 1.00 84.00 94 PRO A CA 1
ATOM 685 C C . PRO A 1 94 ? -5.177 5.555 -11.445 1.00 84.00 94 PRO A C 1
ATOM 687 O O . PRO A 1 94 ? -6.265 5.077 -11.770 1.00 84.00 94 PRO A O 1
ATOM 690 N N . ASP A 1 95 ? -4.965 6.188 -10.299 1.00 91.88 95 ASP A N 1
ATOM 691 C CA . ASP A 1 95 ? -5.969 6.399 -9.260 1.00 91.88 95 ASP A CA 1
ATOM 692 C C . ASP A 1 95 ? -5.675 7.726 -8.531 1.00 91.88 95 ASP A C 1
ATOM 694 O O . ASP A 1 95 ? -4.817 8.510 -8.958 1.00 91.88 95 ASP A O 1
ATOM 698 N N . LEU A 1 96 ? -6.383 8.001 -7.436 1.00 93.50 96 LEU A N 1
ATOM 699 C CA . LEU A 1 96 ? -6.104 9.122 -6.545 1.00 93.50 96 LEU A CA 1
ATOM 700 C C . LEU A 1 96 ? -4.633 9.090 -6.081 1.00 93.50 96 LEU A C 1
ATOM 702 O O . LEU A 1 96 ? -4.117 8.018 -5.757 1.00 93.50 96 LEU A O 1
ATOM 706 N N . PRO A 1 97 ? -3.957 10.253 -5.979 1.00 92.44 97 PRO A N 1
ATOM 707 C CA . PRO A 1 97 ? -2.621 10.320 -5.397 1.00 92.44 97 PRO A CA 1
ATOM 708 C C . PRO A 1 97 ? -2.583 9.696 -3.991 1.00 92.44 97 PRO A C 1
ATOM 710 O O . PRO A 1 97 ? -3.577 9.816 -3.265 1.00 92.44 97 PRO A O 1
ATOM 713 N N . PRO A 1 98 ? -1.448 9.113 -3.553 1.00 93.94 98 PRO A N 1
ATOM 714 C CA . PRO A 1 98 ? -1.366 8.368 -2.292 1.00 93.94 98 PRO A CA 1
ATOM 715 C C . PRO A 1 98 ? -1.900 9.130 -1.072 1.00 93.94 98 PRO A C 1
ATOM 717 O O . PRO A 1 98 ? -2.628 8.577 -0.250 1.00 93.94 98 PRO A O 1
ATOM 720 N N . THR A 1 99 ? -1.600 10.427 -0.974 1.00 96.06 99 THR A N 1
ATOM 721 C CA . THR A 1 99 ? -2.063 11.284 0.127 1.00 96.06 99 THR A CA 1
ATOM 722 C C . THR A 1 99 ? -3.574 11.495 0.121 1.00 96.06 99 THR A C 1
ATOM 724 O O . THR A 1 99 ? -4.193 11.471 1.182 1.00 96.06 99 THR A O 1
ATOM 727 N N . LEU A 1 100 ? -4.179 11.662 -1.058 1.00 96.75 100 LEU A N 1
ATOM 728 C CA . LEU A 1 100 ? -5.623 11.827 -1.193 1.00 96.75 100 LEU A CA 1
ATOM 729 C C . LEU A 1 100 ? -6.351 10.507 -0.917 1.00 96.75 100 LEU A C 1
ATOM 731 O O . LEU A 1 100 ? -7.336 10.506 -0.189 1.00 96.75 100 LEU A O 1
ATOM 735 N N . MET A 1 101 ? -5.841 9.382 -1.427 1.00 97.38 101 MET A N 1
ATOM 736 C CA . MET A 1 101 ? -6.391 8.060 -1.114 1.00 97.38 101 MET A CA 1
ATOM 737 C C . MET A 1 101 ? -6.353 7.789 0.397 1.00 97.38 101 MET A C 1
ATOM 739 O O . MET A 1 101 ? -7.359 7.392 0.981 1.00 97.38 101 MET A O 1
ATOM 743 N N . ALA A 1 102 ? -5.228 8.078 1.058 1.00 97.44 102 ALA A N 1
ATOM 744 C CA . ALA A 1 102 ? -5.109 7.943 2.507 1.00 97.44 102 ALA A CA 1
ATOM 745 C C . ALA A 1 102 ? -6.134 8.806 3.265 1.00 97.44 102 ALA A C 1
ATOM 747 O O . ALA A 1 102 ? -6.748 8.324 4.216 1.00 97.44 102 ALA A O 1
ATOM 748 N N . GLN A 1 103 ? -6.360 10.052 2.832 1.00 97.75 103 GLN A N 1
ATOM 749 C CA . GLN A 1 103 ? -7.385 10.920 3.420 1.00 97.75 103 GLN A CA 1
ATOM 750 C C . GLN A 1 103 ? -8.800 10.358 3.253 1.00 97.75 103 GLN A C 1
ATOM 752 O O . GLN A 1 103 ? -9.571 10.395 4.207 1.00 97.75 103 GLN A O 1
ATOM 757 N N . GLU A 1 104 ? -9.144 9.814 2.084 1.00 98.19 104 GLU A N 1
ATOM 758 C CA . GLU A 1 104 ? -10.462 9.207 1.852 1.00 98.19 104 GLU A CA 1
ATOM 759 C C . GLU A 1 104 ? -10.675 7.962 2.727 1.00 98.19 104 GLU A C 1
ATOM 761 O O . GLU A 1 104 ? -11.753 7.786 3.297 1.00 98.19 104 GLU A O 1
ATOM 766 N N . VAL A 1 105 ? -9.641 7.130 2.902 1.00 98.12 105 VAL A N 1
ATOM 767 C CA . VAL A 1 105 ? -9.696 5.967 3.802 1.00 98.12 105 VAL A CA 1
ATOM 768 C C . VAL A 1 105 ? -9.881 6.402 5.257 1.00 98.12 105 VAL A C 1
ATOM 770 O O . VAL A 1 105 ? -10.750 5.864 5.942 1.00 98.12 105 VAL A O 1
ATOM 773 N N . LEU A 1 106 ? -9.112 7.393 5.720 1.00 97.19 106 LEU A N 1
ATOM 774 C CA . LEU A 1 106 ? -9.239 7.946 7.073 1.00 97.19 106 LEU A CA 1
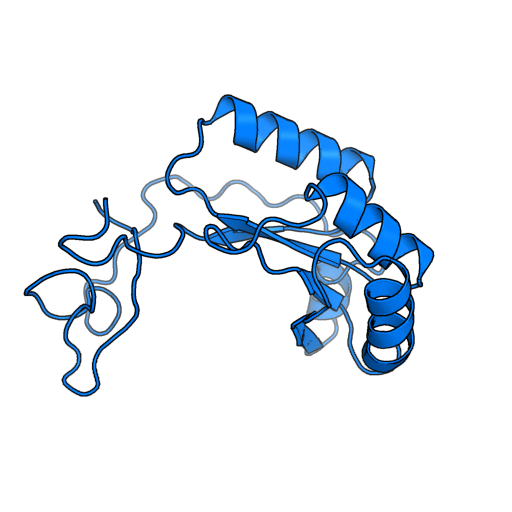ATOM 775 C C . LEU A 1 106 ? -10.625 8.561 7.303 1.00 97.19 106 LEU A C 1
ATOM 777 O O . LEU A 1 106 ? -11.254 8.302 8.327 1.00 97.19 106 LEU A O 1
ATOM 781 N N . ALA A 1 107 ? -11.135 9.332 6.338 1.00 97.81 107 ALA A N 1
ATOM 782 C CA . ALA A 1 107 ? -12.458 9.949 6.410 1.00 97.81 107 ALA A CA 1
ATOM 783 C C . ALA A 1 107 ? -13.593 8.911 6.451 1.00 97.81 107 ALA A C 1
ATOM 785 O O . ALA A 1 107 ? -14.636 9.161 7.052 1.00 97.81 107 ALA A O 1
ATOM 786 N N . ALA A 1 108 ? -13.387 7.740 5.845 1.00 98.12 108 ALA A N 1
ATOM 787 C CA . ALA A 1 108 ? -14.304 6.608 5.910 1.00 98.12 108 ALA A CA 1
ATOM 788 C C . ALA A 1 108 ? -14.158 5.760 7.194 1.00 98.12 108 ALA A C 1
ATOM 790 O O . ALA A 1 108 ? -14.864 4.765 7.345 1.00 98.12 108 ALA A O 1
ATOM 791 N N . GLY A 1 109 ? -13.266 6.137 8.119 1.00 96.62 109 GLY A N 1
ATOM 792 C CA . GLY A 1 109 ? -13.032 5.434 9.386 1.00 96.62 109 GLY A CA 1
ATOM 793 C C . GLY A 1 109 ? -12.034 4.274 9.299 1.00 96.62 109 GLY A C 1
ATOM 794 O O . GLY A 1 109 ? -11.894 3.514 10.255 1.00 96.62 109 GLY A O 1
ATOM 795 N N . GLY A 1 110 ? -11.343 4.122 8.169 1.00 96.69 110 GLY A N 1
ATOM 796 C CA . GLY A 1 110 ? -10.291 3.128 7.983 1.00 96.69 110 GLY A CA 1
ATOM 797 C C . GLY A 1 110 ? -8.923 3.611 8.462 1.00 96.69 110 GLY A C 1
ATOM 798 O O . GLY A 1 110 ? -8.703 4.791 8.735 1.00 96.69 110 GLY A O 1
ATOM 799 N N . ARG A 1 111 ? -7.965 2.683 8.520 1.00 96.94 111 ARG A N 1
ATOM 800 C CA . ARG A 1 111 ? -6.569 2.953 8.896 1.00 96.94 111 ARG A CA 1
ATOM 801 C C . ARG A 1 111 ? -5.658 2.554 7.732 1.00 96.94 111 ARG A C 1
ATOM 803 O O . ARG A 1 111 ? -5.409 1.361 7.565 1.00 96.94 111 ARG A O 1
ATOM 810 N N . PRO A 1 112 ? -5.213 3.495 6.884 1.00 97.19 112 PRO A N 1
ATOM 811 C CA . PRO A 1 112 ? -4.446 3.154 5.693 1.00 97.19 112 PRO A CA 1
ATOM 812 C C . PRO A 1 112 ? -3.016 2.724 6.046 1.00 97.19 112 PRO A C 1
ATOM 814 O O . PRO A 1 112 ? -2.348 3.340 6.875 1.00 97.19 112 PRO A O 1
ATOM 817 N N . TRP A 1 113 ? -2.528 1.709 5.343 1.00 97.06 113 TRP A N 1
ATOM 818 C CA . TRP A 1 113 ? -1.125 1.322 5.250 1.00 97.06 113 TRP A CA 1
ATOM 819 C C . TRP A 1 113 ? -0.729 1.430 3.778 1.00 97.06 113 TRP A C 1
ATOM 821 O O . TRP A 1 113 ? -1.093 0.589 2.960 1.00 97.06 113 TRP A O 1
ATOM 831 N N . THR A 1 114 ? -0.087 2.535 3.399 1.00 96.06 114 THR A N 1
ATOM 832 C CA . THR A 1 114 ? 0.041 2.899 1.976 1.00 96.06 114 THR A CA 1
ATOM 833 C C . THR A 1 114 ? 1.241 2.220 1.334 1.00 96.06 114 THR A C 1
ATOM 835 O O . THR A 1 114 ? 2.351 2.311 1.853 1.00 96.06 114 THR A O 1
ATOM 838 N N . THR A 1 115 ? 1.045 1.547 0.205 1.00 94.62 115 THR A N 1
ATOM 839 C CA . THR A 1 115 ? 2.150 0.990 -0.580 1.00 94.62 115 THR A CA 1
ATOM 840 C C . THR A 1 115 ? 2.881 2.111 -1.314 1.00 94.62 115 THR A C 1
ATOM 842 O O . THR A 1 115 ? 2.236 2.978 -1.892 1.00 94.62 115 THR A O 1
ATOM 845 N N . LEU A 1 116 ? 4.214 2.088 -1.291 1.00 92.88 116 LEU A N 1
ATOM 846 C CA . LEU A 1 116 ? 5.069 2.956 -2.102 1.00 92.88 116 LEU A CA 1
ATOM 847 C C . LEU A 1 116 ? 5.957 2.086 -2.992 1.00 92.88 116 LEU A C 1
ATOM 849 O O . LEU A 1 116 ? 6.889 1.433 -2.509 1.00 92.88 116 LEU A O 1
ATOM 853 N N . ALA A 1 117 ? 5.663 2.064 -4.288 1.00 89.94 117 ALA A N 1
ATOM 854 C CA . ALA A 1 117 ? 6.448 1.366 -5.293 1.00 89.94 117 ALA A CA 1
ATOM 855 C C . ALA A 1 117 ? 7.615 2.241 -5.764 1.00 89.94 117 ALA A C 1
ATOM 857 O O . ALA A 1 117 ? 7.435 3.273 -6.401 1.00 89.94 117 ALA A O 1
ATOM 858 N N . CYS A 1 118 ? 8.846 1.810 -5.493 1.00 88.88 118 CYS A N 1
ATOM 859 C CA . CYS A 1 118 ? 10.036 2.623 -5.752 1.00 88.88 118 CYS A CA 1
ATOM 860 C C . CYS A 1 118 ? 10.506 2.625 -7.224 1.00 88.88 118 CYS A C 1
ATOM 862 O O . CYS A 1 118 ? 11.308 3.484 -7.600 1.00 88.88 118 CYS A O 1
ATOM 864 N N . ARG A 1 119 ? 10.062 1.677 -8.065 1.00 86.19 119 ARG A N 1
ATOM 865 C CA . ARG A 1 119 ? 10.448 1.594 -9.487 1.00 86.19 119 ARG A CA 1
ATOM 866 C C . ARG A 1 119 ? 10.026 2.849 -10.241 1.00 86.19 119 ARG A C 1
ATOM 868 O O . ARG A 1 119 ? 8.868 3.245 -10.174 1.00 86.19 119 ARG A O 1
ATOM 875 N N . ASP A 1 120 ? 10.945 3.382 -11.046 1.00 85.31 120 ASP A N 1
ATOM 876 C CA . ASP A 1 120 ? 10.746 4.562 -11.899 1.00 85.31 120 ASP A CA 1
ATOM 877 C C . ASP A 1 120 ? 10.430 5.851 -11.108 1.00 85.31 120 ASP A C 1
ATOM 879 O O . ASP A 1 120 ? 9.951 6.837 -11.669 1.00 85.31 120 ASP A O 1
ATOM 883 N N . ARG A 1 121 ? 10.739 5.878 -9.802 1.00 88.31 121 ARG A N 1
ATOM 884 C CA . ARG A 1 121 ? 10.532 7.038 -8.926 1.00 88.31 121 ARG A CA 1
ATOM 885 C C . ARG A 1 121 ? 11.856 7.682 -8.542 1.00 88.31 121 ARG A C 1
ATOM 887 O O . ARG A 1 121 ? 12.840 7.014 -8.227 1.00 88.31 121 ARG A O 1
ATOM 894 N N . ASN A 1 122 ? 11.873 9.010 -8.528 1.00 91.62 122 ASN A N 1
ATOM 895 C CA . ASN A 1 122 ? 12.994 9.765 -7.985 1.00 91.62 122 ASN A CA 1
ATOM 896 C C . ASN A 1 122 ? 12.924 9.762 -6.450 1.00 91.62 122 ASN A C 1
ATOM 898 O O . ASN A 1 122 ? 11.843 9.890 -5.876 1.00 91.62 122 ASN A O 1
ATOM 902 N N . ARG A 1 123 ? 14.083 9.694 -5.787 1.00 93.06 123 ARG A N 1
ATOM 903 C CA . ARG A 1 123 ? 14.197 9.811 -4.328 1.00 93.06 123 ARG A CA 1
ATOM 904 C C . ARG A 1 123 ? 13.452 11.028 -3.763 1.00 93.06 123 ARG A C 1
ATOM 906 O O . ARG A 1 123 ? 12.747 10.872 -2.778 1.00 93.06 123 ARG A O 1
ATOM 913 N N . LEU A 1 124 ? 13.573 12.203 -4.384 1.00 95.88 124 LEU A N 1
ATOM 914 C CA . LEU A 1 124 ? 12.900 13.426 -3.924 1.00 95.88 124 LEU A CA 1
ATOM 915 C C . LEU A 1 124 ? 11.374 13.299 -3.971 1.00 95.88 124 LEU A C 1
ATOM 917 O O . LEU A 1 124 ? 10.687 13.784 -3.080 1.00 95.88 124 LEU A O 1
ATOM 921 N N . VAL A 1 125 ? 10.847 12.616 -4.991 1.00 93.00 125 VAL A N 1
ATOM 922 C CA . VAL A 1 125 ? 9.406 12.367 -5.111 1.00 93.00 125 VAL A CA 1
ATOM 923 C C . VAL A 1 125 ? 8.939 11.432 -3.994 1.00 93.00 125 VAL A C 1
ATOM 925 O O . VAL A 1 125 ? 7.932 11.709 -3.353 1.00 93.00 125 VAL A O 1
ATOM 928 N N . LEU A 1 126 ? 9.703 10.373 -3.705 1.00 94.00 126 LEU A N 1
ATOM 929 C CA . LEU A 1 126 ? 9.405 9.462 -2.595 1.00 94.00 126 LEU A CA 1
ATOM 930 C C . LEU A 1 126 ? 9.482 10.171 -1.233 1.00 94.00 126 LEU A C 1
ATOM 932 O O . LEU A 1 126 ? 8.616 9.973 -0.388 1.00 94.00 126 LEU A O 1
ATOM 936 N N . GLU A 1 127 ? 10.488 11.022 -1.014 1.00 95.56 127 GLU A N 1
ATOM 937 C CA . GLU A 1 127 ? 10.614 11.821 0.214 1.00 95.56 127 GLU A CA 1
ATOM 938 C C . GLU A 1 127 ? 9.434 12.790 0.383 1.00 95.56 127 GLU A C 1
ATOM 940 O O . GLU A 1 127 ? 8.890 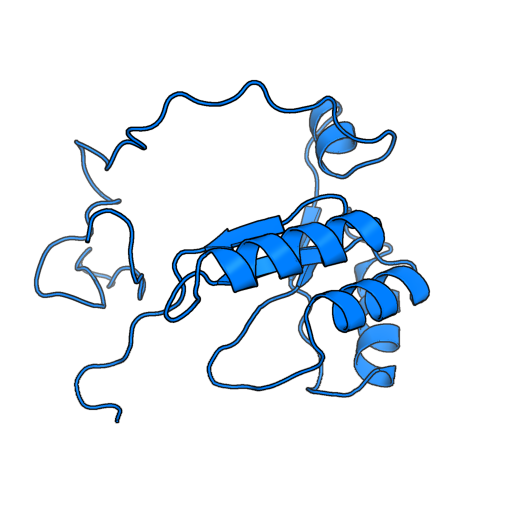12.912 1.482 1.00 95.56 127 GLU A O 1
ATOM 945 N N . GLN A 1 128 ? 8.987 13.425 -0.704 1.00 96.06 128 GLN A N 1
ATOM 946 C CA . GLN A 1 128 ? 7.799 14.277 -0.702 1.00 96.06 128 GLN A CA 1
ATOM 947 C C . GLN A 1 128 ? 6.526 13.485 -0.364 1.00 96.06 128 GLN A C 1
ATOM 949 O O . GLN A 1 128 ? 5.714 13.950 0.438 1.00 96.06 128 GLN A O 1
ATOM 954 N N . GLU A 1 129 ? 6.342 12.294 -0.939 1.00 95.50 129 GLU A N 1
ATOM 955 C CA . GLU A 1 129 ? 5.185 11.440 -0.642 1.00 95.50 129 GLU A CA 1
ATOM 956 C C . GLU A 1 129 ? 5.180 10.954 0.803 1.00 95.50 129 GLU A C 1
ATOM 958 O O . GLU A 1 129 ? 4.149 11.042 1.468 1.00 95.50 129 GLU A O 1
ATOM 963 N N . LEU A 1 130 ? 6.332 10.524 1.323 1.00 95.69 130 LEU A N 1
ATOM 964 C CA . LEU A 1 130 ? 6.487 10.161 2.732 1.00 95.69 130 LEU A CA 1
ATOM 965 C C . LEU A 1 130 ? 6.134 11.333 3.654 1.00 95.69 130 LEU A C 1
ATOM 967 O O . LEU A 1 130 ? 5.391 11.148 4.618 1.00 95.69 130 LEU A O 1
ATOM 971 N N . GLY A 1 131 ? 6.620 12.540 3.343 1.00 96.38 131 GLY A N 1
ATOM 972 C CA . GLY A 1 131 ? 6.282 13.751 4.090 1.00 96.38 131 GLY A CA 1
ATOM 973 C C . GLY A 1 131 ? 4.781 14.052 4.071 1.00 96.38 131 GLY A C 1
ATOM 974 O O . GLY A 1 131 ? 4.192 14.339 5.113 1.00 96.38 131 GLY A O 1
ATOM 975 N N . GLY A 1 132 ? 4.143 13.921 2.906 1.00 97.06 132 GLY A N 1
ATOM 976 C CA . GLY A 1 132 ? 2.701 14.109 2.749 1.00 97.06 132 GLY A CA 1
ATOM 977 C C . GLY A 1 132 ? 1.871 13.076 3.516 1.00 97.06 132 GLY A C 1
ATOM 978 O O . GLY A 1 132 ? 0.948 13.446 4.238 1.00 97.06 132 GLY A O 1
ATOM 979 N N . LEU A 1 133 ? 2.212 11.789 3.414 1.00 96.31 133 LEU A N 1
ATOM 980 C CA . LEU A 1 133 ? 1.524 10.707 4.129 1.00 96.31 133 LEU A CA 1
ATOM 981 C C . LEU A 1 133 ? 1.682 10.851 5.648 1.00 96.31 133 LEU A C 1
ATOM 983 O O . LEU A 1 133 ? 0.716 10.678 6.395 1.00 96.31 133 LEU A O 1
ATOM 987 N N . ALA A 1 134 ? 2.874 11.239 6.110 1.00 94.00 134 ALA A N 1
ATOM 988 C CA . ALA A 1 134 ? 3.115 11.530 7.517 1.00 94.00 134 ALA A CA 1
ATOM 989 C C . ALA A 1 134 ? 2.255 12.704 8.014 1.00 94.00 134 ALA A C 1
ATOM 991 O O . ALA A 1 134 ? 1.674 12.599 9.095 1.00 94.00 134 ALA A O 1
ATOM 992 N N . ALA A 1 135 ? 2.130 13.777 7.223 1.00 95.69 135 ALA A N 1
ATOM 993 C CA . ALA A 1 135 ? 1.309 14.947 7.548 1.00 95.69 135 ALA A CA 1
ATOM 994 C C . ALA A 1 135 ? -0.200 14.646 7.565 1.00 95.69 135 ALA A C 1
ATOM 996 O O . ALA A 1 135 ? -0.930 15.225 8.365 1.00 95.69 135 ALA A O 1
ATOM 997 N N . VAL A 1 136 ? -0.666 13.719 6.721 1.00 95.56 136 VAL A N 1
ATOM 998 C CA . VAL A 1 136 ? -2.054 13.219 6.721 1.00 95.56 136 VAL A CA 1
ATOM 999 C C . VAL A 1 136 ? -2.358 12.344 7.947 1.00 95.5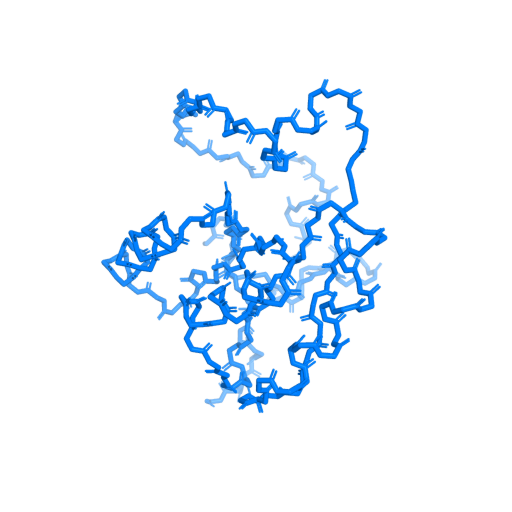6 136 VAL A C 1
ATOM 1001 O O . VAL A 1 136 ? -3.521 12.166 8.298 1.00 95.56 136 VAL A O 1
ATOM 1004 N N . GLY A 1 137 ? -1.334 11.829 8.632 1.00 90.75 137 GLY A N 1
ATOM 1005 C CA . GLY A 1 137 ? -1.503 10.989 9.820 1.00 90.75 137 GLY A CA 1
ATOM 1006 C C . GLY A 1 137 ? -1.519 9.488 9.529 1.00 90.75 137 GLY A C 1
ATOM 1007 O O . GLY A 1 137 ? -1.981 8.714 10.360 1.00 90.75 137 GLY A O 1
ATOM 1008 N N . VAL A 1 138 ? -0.973 9.050 8.391 1.00 92.81 138 VAL A N 1
ATOM 1009 C CA . VAL A 1 138 ? -0.801 7.620 8.075 1.00 92.81 138 VAL A CA 1
ATOM 1010 C C . VAL A 1 138 ? 0.189 6.973 9.048 1.00 92.81 138 VAL A C 1
ATOM 1012 O O . VAL A 1 138 ? 1.230 7.563 9.344 1.00 92.81 138 VAL A O 1
ATOM 1015 N N . ASP A 1 139 ? -0.125 5.777 9.554 1.00 88.44 139 ASP A N 1
ATOM 1016 C CA . ASP A 1 139 ? 0.684 5.072 10.567 1.00 88.44 139 ASP A CA 1
ATOM 1017 C C . ASP A 1 139 ? 1.959 4.435 10.012 1.00 88.44 139 ASP A C 1
ATOM 1019 O O . ASP A 1 139 ? 2.933 4.250 10.743 1.00 88.44 139 ASP A O 1
ATOM 1023 N N . GLY A 1 140 ? 1.951 4.086 8.729 1.00 91.19 140 GLY A N 1
ATOM 1024 C CA . GLY A 1 140 ? 3.078 3.451 8.071 1.00 91.19 140 GLY A CA 1
ATOM 1025 C C . GLY A 1 140 ? 2.849 3.233 6.583 1.00 91.19 140 GLY A C 1
ATOM 1026 O O . GLY A 1 140 ? 1.754 3.420 6.048 1.00 91.19 140 GLY A O 1
ATOM 1027 N N . VAL A 1 141 ? 3.928 2.841 5.916 1.00 94.50 141 VAL A N 1
ATOM 1028 C CA . VAL A 1 141 ? 3.943 2.545 4.486 1.00 94.50 141 VAL A CA 1
ATOM 1029 C C . VAL A 1 141 ? 4.553 1.172 4.237 1.00 94.50 141 VAL A C 1
ATOM 1031 O O . VAL A 1 141 ? 5.430 0.725 4.980 1.00 94.50 141 VAL A O 1
ATOM 1034 N N . LEU A 1 142 ? 4.106 0.508 3.175 1.00 94.31 142 LEU A N 1
ATOM 1035 C CA . LEU A 1 142 ? 4.736 -0.692 2.641 1.00 94.31 142 LEU A CA 1
ATOM 1036 C C . LEU A 1 142 ? 5.621 -0.294 1.456 1.00 94.31 142 LEU A C 1
ATOM 1038 O O . LEU A 1 142 ? 5.132 -0.075 0.352 1.00 94.31 142 LEU A O 1
ATOM 1042 N N . CYS A 1 143 ? 6.931 -0.199 1.671 1.00 91.31 143 CYS A N 1
ATOM 1043 C CA . CYS A 1 143 ? 7.865 0.070 0.580 1.00 91.31 143 CYS A CA 1
ATOM 1044 C C . CYS A 1 143 ? 8.114 -1.209 -0.222 1.00 91.31 143 CYS A C 1
ATOM 1046 O O . CYS A 1 143 ? 8.603 -2.201 0.321 1.00 91.31 143 CYS A O 1
ATOM 1048 N N . VAL A 1 144 ? 7.835 -1.167 -1.521 1.00 88.75 144 VAL A N 1
ATOM 1049 C CA . VAL A 1 144 ? 8.094 -2.270 -2.451 1.00 88.75 144 VAL A CA 1
ATOM 1050 C C . VAL A 1 144 ? 8.996 -1.793 -3.577 1.00 88.75 144 VAL A C 1
ATOM 1052 O O . VAL A 1 144 ? 9.029 -0.611 -3.919 1.00 88.75 144 VAL A O 1
ATOM 1055 N N . THR A 1 145 ? 9.749 -2.702 -4.192 1.00 86.50 145 THR A N 1
ATOM 1056 C CA . THR A 1 145 ? 10.561 -2.320 -5.355 1.00 86.50 145 THR A CA 1
ATOM 1057 C C . THR A 1 145 ? 9.705 -1.939 -6.554 1.00 86.50 145 THR A C 1
ATOM 1059 O O . THR A 1 145 ? 10.135 -1.104 -7.340 1.00 86.50 145 THR A O 1
ATOM 1062 N N . GLY A 1 146 ? 8.484 -2.467 -6.639 1.00 83.88 146 GLY A N 1
ATOM 1063 C CA . GLY A 1 146 ? 7.584 -2.325 -7.777 1.00 83.88 146 GLY A CA 1
ATOM 1064 C C . GLY A 1 146 ? 7.738 -3.486 -8.756 1.00 83.88 146 GLY A C 1
ATOM 1065 O O . GLY A 1 146 ? 8.772 -4.165 -8.783 1.00 83.88 146 GLY A O 1
ATOM 1066 N N . ASP A 1 147 ? 6.694 -3.701 -9.553 1.00 80.25 147 ASP A N 1
ATOM 1067 C CA . ASP A 1 147 ? 6.632 -4.805 -10.513 1.00 80.25 147 ASP A CA 1
ATOM 1068 C C . ASP A 1 147 ? 7.787 -4.744 -11.516 1.00 80.25 147 ASP A C 1
ATOM 1070 O O . ASP A 1 147 ? 8.408 -3.703 -11.716 1.00 80.25 147 ASP A O 1
ATOM 1074 N N . GLY A 1 148 ? 8.095 -5.830 -12.217 1.00 75.31 148 GLY A N 1
ATOM 1075 C CA . GLY A 1 148 ? 8.952 -5.762 -13.405 1.00 75.31 148 GLY A CA 1
ATOM 1076 C C . GLY A 1 148 ? 8.216 -5.224 -14.625 1.00 75.31 148 GLY A C 1
ATOM 1077 O O . GLY A 1 148 ? 6.989 -5.271 -14.705 1.00 75.31 148 GLY A O 1
ATOM 1078 N N . ARG A 1 149 ? 8.950 -4.674 -15.598 1.00 70.75 149 ARG A N 1
ATOM 1079 C CA . ARG A 1 149 ? 8.386 -4.502 -16.942 1.00 70.75 149 ARG A CA 1
ATOM 1080 C C . ARG A 1 149 ? 8.518 -5.844 -17.646 1.00 70.75 149 ARG A C 1
ATOM 1082 O O . ARG A 1 149 ? 9.605 -6.420 -17.655 1.00 70.75 149 ARG A O 1
ATOM 1089 N N . ARG A 1 150 ? 7.432 -6.347 -18.234 1.00 61.09 150 ARG A N 1
ATOM 1090 C CA . ARG A 1 150 ? 7.511 -7.537 -19.086 1.00 61.09 150 ARG A CA 1
ATOM 1091 C C . ARG A 1 150 ? 8.463 -7.239 -20.259 1.00 61.09 150 ARG A C 1
ATOM 1093 O O . ARG A 1 150 ? 8.328 -6.168 -20.859 1.00 61.09 150 ARG A O 1
ATOM 1100 N N . PRO A 1 151 ? 9.391 -8.144 -20.621 1.00 53.06 151 PRO A N 1
ATOM 1101 C CA . PRO A 1 151 ? 10.228 -7.963 -21.804 1.00 53.06 151 PRO A CA 1
ATOM 1102 C C . PRO A 1 151 ? 9.362 -7.671 -23.041 1.00 53.06 151 PRO A C 1
ATOM 1104 O O . PRO A 1 151 ? 8.438 -8.426 -23.342 1.00 53.06 151 PRO A O 1
ATOM 1107 N N . GLY A 1 152 ? 9.630 -6.553 -23.725 1.00 53.22 152 GLY A N 1
ATOM 1108 C CA . GLY A 1 152 ? 8.897 -6.123 -24.925 1.00 53.22 152 GLY A CA 1
ATOM 1109 C C . GLY A 1 152 ? 7.707 -5.180 -24.699 1.00 53.22 152 GLY A C 1
ATOM 1110 O O . GLY A 1 152 ? 7.155 -4.687 -25.681 1.00 53.22 152 GLY A O 1
ATOM 1111 N N . A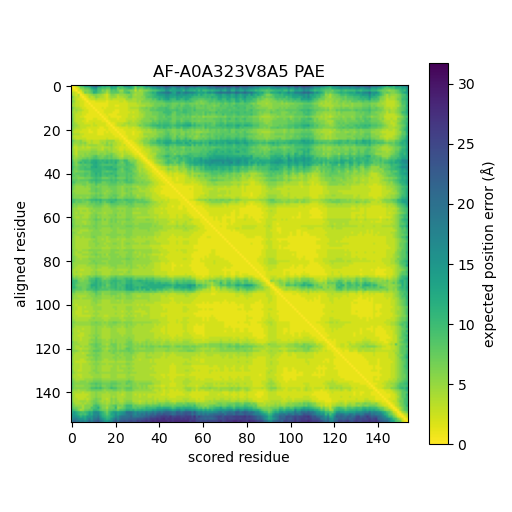LA A 1 153 ? 7.329 -4.876 -23.454 1.00 52.62 153 ALA A N 1
ATOM 1112 C CA . ALA A 1 153 ? 6.362 -3.815 -23.170 1.00 52.62 153 ALA A CA 1
ATOM 1113 C C . ALA A 1 153 ? 7.055 -2.443 -23.302 1.00 52.62 153 ALA A C 1
ATOM 1115 O O . ALA A 1 153 ? 7.989 -2.154 -22.549 1.00 52.62 153 ALA A O 1
ATOM 1116 N N . ARG A 1 154 ? 6.650 -1.644 -24.299 1.00 41.69 154 ARG A N 1
ATOM 1117 C CA . ARG A 1 154 ? 7.079 -0.242 -24.445 1.00 41.69 154 ARG A CA 1
ATOM 1118 C C . ARG A 1 154 ? 6.296 0.650 -23.496 1.00 41.69 154 ARG A C 1
ATOM 1120 O O . ARG A 1 154 ? 5.067 0.448 -23.419 1.00 41.69 154 ARG A O 1
#